Protein AF-A0A924Z2R4-F1 (afdb_monomer_lite)

Secondary structure (DSSP, 8-state):
------SHHHHHHHHHHHHHHHHHHHHHHTT-HHHHHHHHHHHHHH-TT-TTHHHHHHHHHHHHS---PPPSSHHHHHHHHHHIIIIIHHHHHHHH-HHHHHHHHHHHHHHHHHH-

Foldseek 3Di:
DDDPPDDDVVVVLVVLLVVLLVQLVVCLLVLPLVSNVVSLVVSCVSCVPDPLSQLSVLSSVLSVPLDLDADPDPVVLVVVVVSCVPRNQVSLCVRVNDPSSVVSCVVSVVSSVVRD

Structure (mmCIF, N/CA/C/O backbone):
data_AF-A0A924Z2R4-F1
#
_entry.id   AF-A0A924Z2R4-F1
#
loop_
_atom_site.group_PDB
_atom_site.id
_atom_site.type_symbol
_atom_site.label_atom_id
_atom_site.label_alt_id
_atom_site.label_comp_id
_atom_site.label_asym_id
_atom_site.label_entity_id
_atom_site.label_seq_id
_atom_site.pdbx_PDB_ins_code
_atom_site.Cartn_x
_atom_site.Cartn_y
_atom_site.Cartn_z
_atom_site.occupancy
_atom_site.B_iso_or_equiv
_atom_site.auth_seq_id
_atom_site.auth_comp_id
_atom_site.auth_asym_id
_atom_site.auth_atom_id
_atom_site.pdbx_PDB_model_num
ATOM 1 N N . MET A 1 1 ? -16.641 14.260 45.216 1.00 53.16 1 MET A N 1
ATOM 2 C CA . MET A 1 1 ? -17.161 14.234 43.831 1.00 53.16 1 MET A CA 1
ATOM 3 C C . MET A 1 1 ? -16.598 12.994 43.148 1.00 53.16 1 MET A C 1
ATOM 5 O O . MET A 1 1 ? -15.394 12.805 43.283 1.00 53.16 1 MET A O 1
ATOM 9 N N . PRO A 1 2 ? -17.401 12.115 42.521 1.00 50.56 2 PRO A N 1
ATOM 10 C CA . PRO A 1 2 ? -16.863 10.965 41.797 1.00 50.56 2 PRO A CA 1
ATOM 11 C C . PRO A 1 2 ? -16.263 11.402 40.448 1.00 50.56 2 PRO A C 1
ATOM 13 O O . PRO A 1 2 ? -16.670 12.413 39.879 1.00 50.56 2 PRO A O 1
ATOM 16 N N . ALA A 1 3 ? -15.245 10.664 40.002 1.00 57.78 3 ALA A N 1
ATOM 17 C CA . ALA A 1 3 ? -14.385 10.955 38.855 1.00 57.78 3 ALA A CA 1
ATOM 18 C C . ALA A 1 3 ? -15.128 10.965 37.501 1.00 57.78 3 ALA A C 1
ATOM 20 O O . ALA A 1 3 ? -16.117 10.244 37.351 1.00 57.78 3 ALA A O 1
ATOM 21 N N . PRO A 1 4 ? -14.634 11.700 36.483 1.00 51.69 4 PRO A N 1
ATOM 22 C CA . PRO A 1 4 ? -15.097 11.512 35.115 1.00 51.69 4 PRO A CA 1
ATOM 23 C C . PRO A 1 4 ? -14.613 10.149 34.596 1.00 51.69 4 PRO A C 1
ATOM 25 O O . PRO A 1 4 ? -13.437 9.952 34.295 1.00 51.69 4 PRO A O 1
ATOM 28 N N . ALA A 1 5 ? -15.529 9.188 34.507 1.00 61.00 5 ALA A N 1
ATOM 29 C CA . ALA A 1 5 ? -15.317 7.915 33.831 1.00 61.00 5 ALA A CA 1
ATOM 30 C C . ALA A 1 5 ? -15.583 8.080 32.325 1.00 61.00 5 ALA A C 1
ATOM 32 O O . ALA A 1 5 ? -16.685 7.801 31.875 1.00 61.00 5 ALA A O 1
ATOM 33 N N . ALA A 1 6 ? -14.605 8.582 31.566 1.00 64.31 6 ALA A N 1
ATOM 34 C CA . ALA A 1 6 ? -14.560 8.494 30.096 1.00 64.31 6 ALA A CA 1
ATOM 35 C C . ALA A 1 6 ? -13.223 9.059 29.578 1.00 64.31 6 ALA A C 1
ATOM 37 O O . ALA A 1 6 ? -13.102 10.268 29.386 1.00 64.31 6 ALA A O 1
ATOM 38 N N . PRO A 1 7 ? -12.165 8.229 29.501 1.00 58.59 7 PRO A N 1
ATOM 39 C CA . PRO A 1 7 ? -11.384 8.212 28.252 1.00 58.59 7 PRO A CA 1
ATOM 40 C C . PRO A 1 7 ? -10.776 6.838 27.901 1.00 58.59 7 PRO A C 1
ATOM 42 O O . PRO A 1 7 ? -9.957 6.737 26.993 1.00 58.59 7 PRO A O 1
ATOM 45 N N . GLN A 1 8 ? -11.101 5.772 28.641 1.00 58.00 8 GLN A N 1
ATOM 46 C CA . GLN A 1 8 ? -10.389 4.498 28.484 1.00 58.00 8 GLN A CA 1
ATOM 47 C C . GLN A 1 8 ? -10.825 3.701 27.247 1.00 58.00 8 GLN A C 1
ATOM 49 O O . GLN A 1 8 ? -9.971 3.073 26.637 1.00 58.00 8 GLN A O 1
ATOM 54 N N . LEU A 1 9 ? -12.099 3.746 26.841 1.00 53.00 9 LEU A N 1
ATOM 55 C CA . LEU A 1 9 ? -12.597 2.975 25.689 1.00 53.00 9 LEU A CA 1
ATOM 56 C C . LEU A 1 9 ? -12.104 3.519 24.339 1.00 53.00 9 LEU A C 1
ATOM 58 O O . LEU A 1 9 ? -11.692 2.723 23.499 1.00 53.00 9 LEU A O 1
ATOM 62 N N . ASP A 1 10 ? -12.007 4.844 24.183 1.00 54.38 10 ASP A N 1
ATOM 63 C CA . ASP A 1 10 ? -11.443 5.460 22.973 1.00 54.38 10 ASP A CA 1
ATOM 64 C C . ASP A 1 10 ? -9.984 5.043 22.735 1.00 54.38 10 ASP A C 1
ATOM 66 O O . ASP A 1 10 ? -9.576 4.851 21.592 1.00 54.38 10 ASP A O 1
ATOM 70 N N . LEU A 1 11 ? -9.187 4.839 23.793 1.00 57.62 11 LEU A N 1
ATOM 71 C CA . LEU A 1 11 ? -7.803 4.373 23.658 1.00 57.62 11 LEU A CA 1
ATOM 72 C C . LEU A 1 11 ? -7.734 2.952 23.074 1.00 57.62 11 LEU A C 1
ATOM 74 O O . LEU A 1 11 ? -6.802 2.637 22.335 1.00 57.62 11 LEU A O 1
ATOM 78 N N . PHE A 1 12 ? -8.711 2.096 23.394 1.00 55.66 12 PHE A N 1
ATOM 79 C CA . PHE A 1 12 ? -8.737 0.712 22.926 1.00 55.66 12 PHE A CA 1
ATOM 80 C C . PHE A 1 12 ? -9.196 0.600 21.470 1.00 55.66 12 PHE A C 1
ATOM 82 O O . PHE A 1 12 ? -8.581 -0.160 20.724 1.00 55.66 12 PHE A O 1
ATOM 89 N N . GLU A 1 13 ? -10.185 1.383 21.031 1.00 56.88 13 GLU A N 1
ATOM 90 C CA . GLU A 1 13 ? -10.566 1.436 19.609 1.00 56.88 13 GLU A CA 1
ATOM 91 C C . GLU A 1 13 ? -9.409 1.954 18.745 1.00 56.88 13 GLU A C 1
ATOM 93 O O . GLU A 1 13 ? -9.003 1.256 17.814 1.00 56.88 13 GLU A O 1
ATOM 98 N N . HIS A 1 14 ? -8.772 3.061 19.160 1.00 60.91 14 HIS A N 1
ATOM 99 C CA . HIS A 1 14 ? -7.554 3.583 18.522 1.00 60.91 14 HIS A CA 1
ATOM 100 C C . HIS A 1 14 ? -6.406 2.562 18.519 1.00 60.91 14 HIS A C 1
ATOM 102 O O . HIS A 1 14 ? -5.597 2.507 17.592 1.00 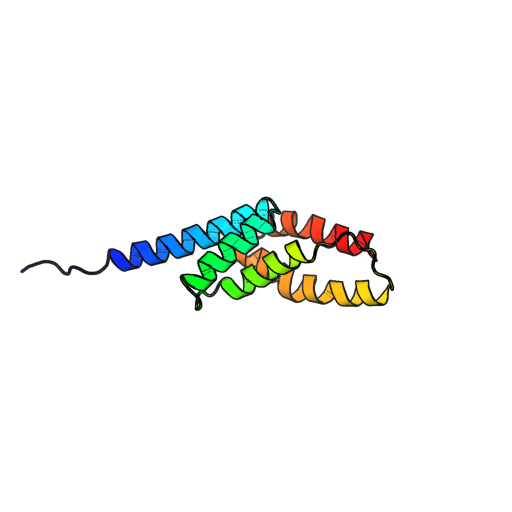60.91 14 HIS A O 1
ATOM 108 N N . SER A 1 15 ? -6.317 1.716 19.550 1.00 70.44 15 SER A N 1
ATOM 109 C CA . SER A 1 15 ? -5.312 0.651 19.601 1.00 70.44 15 SER A CA 1
ATOM 110 C C . SER A 1 15 ? -5.621 -0.501 18.643 1.00 70.44 15 SER A C 1
ATOM 112 O O . SER A 1 15 ? -4.695 -1.071 18.066 1.00 70.44 15 SER A O 1
ATOM 114 N N . GLN A 1 16 ? -6.900 -0.825 18.438 1.00 77.38 16 GLN A N 1
ATOM 115 C CA . GLN A 1 16 ? -7.323 -1.940 17.600 1.00 77.38 16 GLN A CA 1
ATOM 116 C C . GLN A 1 16 ? -7.238 -1.584 16.110 1.00 77.38 16 GLN A C 1
ATOM 118 O O . GLN A 1 16 ? -6.756 -2.405 15.326 1.00 77.38 16 GLN A O 1
ATOM 123 N N . ASP A 1 17 ? -7.602 -0.358 15.714 1.00 79.44 17 ASP A N 1
ATOM 124 C CA . ASP A 1 17 ? -7.342 0.117 14.349 1.00 79.44 17 ASP A CA 1
ATOM 125 C C . ASP A 1 17 ? -5.843 0.235 14.058 1.00 79.44 17 ASP A C 1
ATOM 127 O O . ASP A 1 17 ? -5.390 -0.186 12.992 1.00 79.44 17 ASP A O 1
ATOM 131 N N . SER A 1 18 ? -5.047 0.697 15.028 1.00 80.69 18 SER A N 1
ATOM 132 C CA . SER A 1 18 ? -3.600 0.823 14.868 1.00 80.69 18 SER A CA 1
ATOM 133 C C . SER A 1 18 ? -2.921 -0.540 14.781 1.00 80.69 18 SER A C 1
ATOM 135 O O . SER A 1 18 ? -1.992 -0.704 13.989 1.00 80.69 18 SER A O 1
ATOM 137 N N . MET A 1 19 ? -3.395 -1.533 15.540 1.00 85.94 19 MET A N 1
ATOM 138 C CA . MET A 1 19 ? -2.919 -2.914 15.455 1.00 85.94 19 MET A CA 1
ATOM 139 C C . MET A 1 19 ? -3.235 -3.520 14.087 1.00 85.94 19 MET A C 1
ATOM 141 O O . MET A 1 19 ? -2.320 -3.974 13.408 1.00 85.94 19 MET A O 1
ATOM 145 N N . LEU A 1 20 ? -4.487 -3.437 13.626 1.00 87.50 20 LEU A N 1
ATOM 146 C CA . LEU A 1 20 ? -4.877 -3.957 12.313 1.00 87.50 20 LEU A CA 1
ATOM 147 C C . LEU A 1 20 ? -4.169 -3.228 11.168 1.00 87.50 20 LEU A C 1
ATOM 149 O O . LEU A 1 20 ? -3.752 -3.856 10.196 1.00 87.50 20 LEU A O 1
ATOM 153 N N . ARG A 1 21 ? -3.977 -1.909 11.280 1.00 88.94 21 ARG A N 1
ATOM 154 C CA . ARG A 1 21 ? -3.171 -1.138 10.329 1.00 88.94 21 ARG A CA 1
ATOM 155 C C . ARG A 1 21 ? -1.744 -1.670 10.284 1.00 88.94 21 ARG A C 1
ATOM 157 O O . ARG A 1 21 ? -1.233 -1.920 9.197 1.00 88.94 21 ARG A O 1
ATOM 164 N N . ASN A 1 22 ? -1.113 -1.861 11.439 1.00 87.50 22 ASN A N 1
ATOM 165 C CA . ASN A 1 22 ? 0.242 -2.395 11.515 1.00 87.50 22 ASN A CA 1
ATOM 166 C C . ASN A 1 22 ? 0.325 -3.824 10.964 1.00 87.50 22 ASN A C 1
ATOM 168 O O . ASN A 1 22 ? 1.283 -4.123 10.260 1.00 87.50 22 ASN A O 1
ATOM 172 N N . ASP A 1 23 ? -0.688 -4.663 11.185 1.00 88.69 23 ASP A N 1
ATOM 173 C CA . ASP A 1 23 ? -0.759 -6.010 10.611 1.00 88.69 23 ASP A CA 1
ATOM 174 C C . ASP A 1 23 ? -0.811 -5.970 9.076 1.00 88.69 23 ASP A C 1
ATOM 176 O O . ASP A 1 23 ? -0.123 -6.747 8.409 1.00 88.69 23 ASP A O 1
ATOM 180 N N . VAL A 1 24 ? -1.566 -5.027 8.490 1.00 89.31 24 VAL A N 1
ATOM 181 C CA . VAL A 1 24 ? -1.550 -4.803 7.033 1.00 89.31 24 VAL A CA 1
ATOM 182 C C . VAL A 1 24 ? -0.158 -4.379 6.569 1.00 89.31 24 VAL A C 1
ATOM 184 O O . VAL A 1 24 ? 0.342 -4.919 5.584 1.00 89.31 24 VAL A O 1
ATOM 187 N N . LEU A 1 25 ? 0.485 -3.433 7.260 1.00 88.56 25 LEU A N 1
ATOM 188 C CA . LEU A 1 25 ? 1.823 -2.952 6.897 1.00 88.56 25 LEU A CA 1
ATOM 189 C C . LEU A 1 25 ? 2.876 -4.060 6.992 1.00 88.56 25 LEU A C 1
ATOM 191 O O . LEU A 1 25 ? 3.722 -4.178 6.105 1.00 88.56 25 LEU A O 1
ATOM 195 N N . ASP A 1 26 ? 2.811 -4.898 8.025 1.00 88.81 26 ASP A N 1
ATOM 196 C CA . ASP A 1 26 ? 3.753 -5.998 8.212 1.00 88.81 26 ASP A CA 1
ATOM 197 C C . ASP A 1 26 ? 3.546 -7.090 7.152 1.00 88.81 26 ASP A C 1
ATOM 199 O O . ASP A 1 26 ? 4.509 -7.592 6.567 1.00 88.81 26 A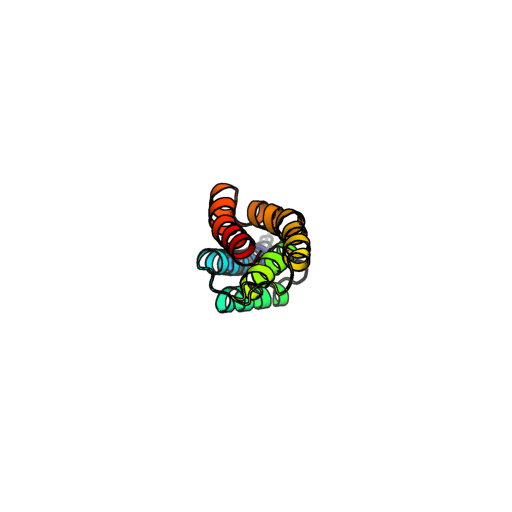SP A O 1
ATOM 203 N N . ALA A 1 27 ? 2.293 -7.387 6.795 1.00 88.56 27 ALA A N 1
ATOM 204 C CA . ALA A 1 27 ? 1.979 -8.269 5.674 1.00 88.56 27 ALA A CA 1
ATOM 205 C C . ALA A 1 27 ? 2.454 -7.698 4.324 1.00 88.56 27 ALA A C 1
ATOM 207 O O . ALA A 1 27 ? 3.030 -8.428 3.513 1.00 88.56 27 ALA A O 1
ATOM 208 N N . LEU A 1 28 ? 2.294 -6.388 4.094 1.00 86.12 28 LEU A N 1
ATOM 209 C CA . LEU A 1 28 ? 2.814 -5.701 2.907 1.00 86.12 28 LEU A CA 1
ATOM 210 C C . LEU A 1 28 ? 4.346 -5.760 2.847 1.00 86.12 28 LEU A C 1
ATOM 212 O O . LEU A 1 28 ? 4.895 -6.045 1.781 1.00 86.12 28 LEU A O 1
ATOM 216 N N . HIS A 1 29 ? 5.041 -5.562 3.971 1.00 84.50 29 HIS A N 1
ATOM 217 C CA . HIS A 1 29 ? 6.496 -5.720 4.062 1.00 84.50 29 HIS A CA 1
ATOM 218 C C . HIS A 1 29 ? 6.954 -7.136 3.722 1.00 84.50 29 HIS A C 1
ATOM 220 O O . HIS A 1 29 ? 7.954 -7.306 3.023 1.00 84.50 29 HIS A O 1
ATOM 226 N N . ARG A 1 30 ? 6.215 -8.145 4.187 1.00 86.44 30 ARG A N 1
ATOM 227 C CA . ARG A 1 30 ? 6.472 -9.559 3.884 1.00 86.44 30 ARG A CA 1
ATOM 228 C C . ARG A 1 30 ? 6.022 -9.962 2.479 1.00 86.44 30 ARG A C 1
ATOM 230 O O . ARG A 1 30 ? 6.307 -11.081 2.066 1.00 86.44 30 ARG A O 1
ATOM 237 N N . ARG A 1 31 ? 5.352 -9.064 1.744 1.00 82.38 31 ARG A N 1
ATOM 238 C CA . ARG A 1 31 ? 4.715 -9.334 0.445 1.00 82.38 31 ARG A CA 1
ATOM 239 C C . ARG A 1 31 ? 3.746 -10.523 0.505 1.00 82.38 31 ARG A C 1
ATOM 241 O O . ARG A 1 31 ? 3.574 -11.236 -0.478 1.00 82.38 31 ARG A O 1
ATOM 248 N N . ASP A 1 32 ? 3.094 -10.714 1.650 1.00 86.06 32 ASP A N 1
ATOM 249 C CA . ASP A 1 32 ? 2.066 -11.735 1.832 1.00 86.06 32 ASP A CA 1
ATOM 250 C C . ASP A 1 32 ? 0.697 -11.155 1.462 1.00 86.06 32 ASP A C 1
ATOM 252 O O . ASP A 1 32 ? 0.022 -10.511 2.269 1.00 86.06 32 ASP A O 1
ATOM 256 N N . THR A 1 3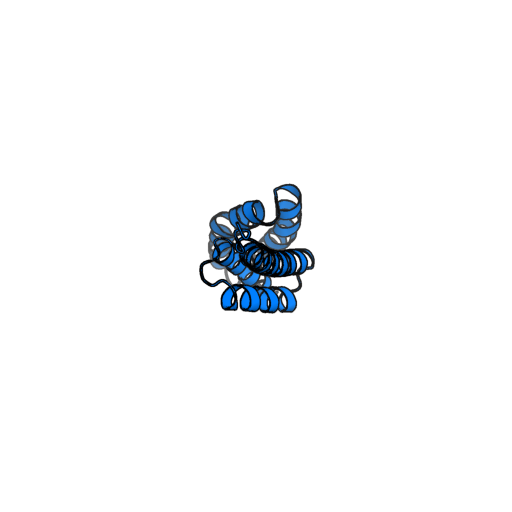3 ? 0.283 -11.391 0.218 1.00 85.50 33 THR A N 1
ATOM 257 C CA . THR A 1 33 ? -0.997 -10.916 -0.318 1.00 85.50 33 THR A CA 1
ATOM 258 C C . THR A 1 33 ? -2.185 -11.397 0.511 1.00 85.50 33 THR A C 1
ATOM 260 O O . THR A 1 33 ? -3.127 -10.639 0.745 1.00 85.50 33 THR A O 1
ATOM 263 N N . ARG A 1 34 ? -2.160 -12.651 0.977 1.00 86.38 34 ARG A N 1
ATOM 264 C CA . ARG A 1 34 ? -3.296 -13.257 1.678 1.00 86.38 34 ARG A CA 1
ATOM 265 C C . ARG A 1 34 ? -3.444 -12.659 3.071 1.00 86.38 34 ARG A C 1
ATOM 267 O O . ARG A 1 34 ? -4.559 -12.306 3.461 1.00 86.38 34 ARG A O 1
ATOM 274 N N . ALA A 1 35 ? -2.334 -12.517 3.794 1.00 88.00 35 ALA A N 1
ATOM 275 C CA . ALA A 1 35 ? -2.322 -11.853 5.090 1.00 88.00 35 ALA A CA 1
ATOM 276 C C . ALA A 1 35 ? -2.728 -10.377 4.957 1.00 88.00 35 ALA A C 1
ATOM 278 O O . ALA A 1 35 ? -3.588 -9.918 5.708 1.00 88.00 35 ALA A O 1
ATOM 279 N N . ALA A 1 36 ? -2.217 -9.667 3.944 1.00 88.44 36 ALA A N 1
ATOM 280 C CA . ALA A 1 36 ? -2.514 -8.252 3.735 1.00 88.44 36 ALA A CA 1
ATOM 281 C C . ALA A 1 36 ? -4.000 -8.012 3.406 1.00 88.44 36 ALA A C 1
ATOM 283 O O . ALA A 1 36 ? -4.633 -7.145 4.005 1.00 88.44 36 ALA A O 1
ATOM 284 N N . GLN A 1 37 ? -4.603 -8.833 2.536 1.00 88.12 37 GLN A N 1
ATOM 285 C CA . GLN A 1 37 ? -6.042 -8.778 2.235 1.00 88.12 37 GLN A CA 1
ATOM 286 C C . GLN A 1 37 ? -6.922 -9.146 3.434 1.00 88.12 37 GLN A C 1
ATOM 288 O O . GLN A 1 37 ? -8.029 -8.625 3.580 1.00 88.12 37 GLN A O 1
ATOM 293 N N . SER A 1 38 ? -6.481 -10.090 4.267 1.00 90.94 38 SER A N 1
ATOM 294 C CA . SER A 1 38 ? -7.224 -10.483 5.467 1.00 90.94 38 SER A CA 1
ATOM 295 C C . SER A 1 38 ? -7.224 -9.360 6.502 1.00 90.94 38 SER A C 1
ATOM 297 O O . SER A 1 38 ? -8.290 -8.969 6.975 1.00 90.94 38 SER A O 1
ATOM 299 N N . ALA A 1 39 ? -6.048 -8.804 6.803 1.00 90.25 39 ALA A N 1
ATOM 300 C CA . ALA A 1 39 ? -5.894 -7.703 7.748 1.00 90.25 39 ALA A CA 1
ATOM 301 C C . ALA A 1 39 ? -6.599 -6.426 7.256 1.00 90.25 39 ALA A C 1
ATOM 303 O O . ALA A 1 39 ? -7.269 -5.754 8.036 1.00 90.25 39 ALA A O 1
ATOM 304 N N . TRP A 1 40 ? -6.551 -6.134 5.950 1.00 91.94 40 TRP A N 1
ATOM 305 C CA . TRP A 1 40 ? -7.230 -4.967 5.382 1.00 91.94 40 TRP A CA 1
ATOM 306 C C . TRP A 1 40 ? -8.752 -5.085 5.486 1.00 91.94 40 TRP A C 1
ATOM 308 O O . TRP A 1 40 ? -9.412 -4.128 5.882 1.00 91.94 40 TRP A O 1
ATOM 318 N N . ARG A 1 41 ? -9.324 -6.267 5.210 1.00 91.62 41 ARG A N 1
ATOM 319 C CA . ARG A 1 41 ? -10.767 -6.501 5.390 1.00 91.62 41 ARG A CA 1
ATOM 320 C C . ARG A 1 41 ? -11.191 -6.387 6.850 1.00 91.62 41 ARG A C 1
ATOM 322 O O . ARG A 1 41 ? -12.257 -5.842 7.118 1.00 91.62 41 ARG A O 1
ATOM 329 N N . ALA A 1 42 ? -10.367 -6.871 7.778 1.00 89.88 42 ALA A N 1
ATOM 330 C CA . ALA A 1 42 ? -10.618 -6.712 9.206 1.00 89.88 42 ALA A CA 1
ATOM 331 C C . ALA A 1 42 ? -10.609 -5.229 9.616 1.00 89.88 42 ALA A C 1
ATOM 333 O O . ALA A 1 42 ? -11.528 -4.787 10.301 1.00 89.88 42 ALA A O 1
ATOM 334 N N . LEU A 1 43 ? -9.640 -4.443 9.129 1.00 87.94 43 LEU A N 1
ATOM 335 C CA . LEU A 1 43 ? -9.591 -2.996 9.361 1.00 87.94 43 LEU A CA 1
ATOM 336 C C . LEU A 1 43 ? -10.799 -2.277 8.745 1.00 87.94 43 LEU A C 1
ATOM 338 O O . LEU A 1 4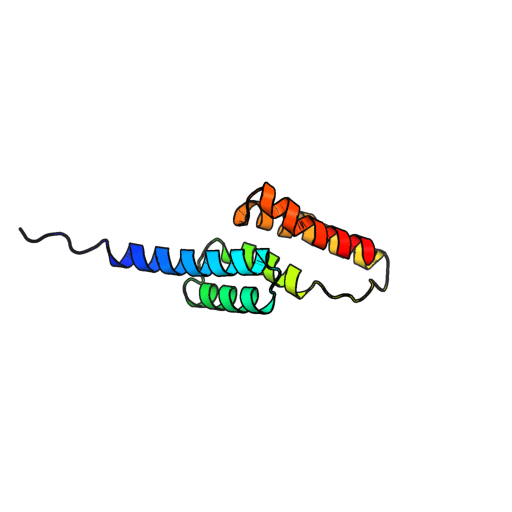3 ? -11.386 -1.414 9.386 1.00 87.94 43 LEU A O 1
ATOM 342 N N . ALA A 1 44 ? -11.203 -2.649 7.528 1.00 89.75 44 ALA A N 1
ATOM 343 C CA . ALA A 1 44 ? -12.353 -2.057 6.845 1.00 89.75 44 ALA A CA 1
ATOM 344 C C . ALA A 1 44 ? -13.679 -2.356 7.557 1.00 89.75 44 ALA A C 1
ATOM 346 O O . ALA A 1 44 ? -14.564 -1.504 7.589 1.00 89.75 44 ALA A O 1
ATOM 347 N N . ALA A 1 45 ? -13.811 -3.550 8.137 1.00 89.06 45 ALA A N 1
ATOM 348 C CA . ALA A 1 45 ? -14.978 -3.929 8.925 1.00 89.06 45 ALA A CA 1
ATOM 349 C C . ALA A 1 45 ? -15.026 -3.201 10.276 1.00 89.06 45 ALA A C 1
ATOM 351 O O . ALA A 1 45 ? -16.107 -2.818 10.715 1.00 89.06 45 ALA A O 1
ATOM 352 N N . LEU A 1 46 ? -13.869 -3.007 10.921 1.00 86.06 46 LEU A N 1
ATOM 353 C CA . LEU A 1 46 ? -13.775 -2.335 12.216 1.00 86.06 46 LEU A CA 1
ATOM 354 C C . LEU A 1 46 ? -13.928 -0.812 12.095 1.00 86.06 46 LEU A C 1
ATOM 356 O O . LEU A 1 46 ? -14.635 -0.197 12.885 1.00 86.06 46 LEU A O 1
ATOM 360 N N . ALA A 1 47 ? -13.274 -0.203 11.107 1.00 83.12 47 ALA A N 1
ATOM 361 C CA . ALA A 1 47 ? -13.181 1.244 10.961 1.00 83.12 47 ALA A CA 1
ATOM 362 C C . ALA A 1 47 ? -13.319 1.663 9.484 1.00 83.12 47 ALA A C 1
ATOM 364 O O . ALA A 1 47 ? -12.350 2.115 8.877 1.00 83.12 47 ALA A O 1
ATOM 365 N N . PRO A 1 48 ? -14.518 1.573 8.876 1.00 83.12 48 PRO A N 1
ATOM 366 C CA . PRO A 1 48 ? -14.727 1.847 7.446 1.00 83.12 48 PRO A CA 1
ATOM 367 C C . PRO A 1 48 ? -14.392 3.289 7.028 1.00 83.12 48 PRO A C 1
ATOM 369 O O . PRO A 1 48 ? -14.122 3.554 5.860 1.00 83.12 48 PRO A O 1
ATOM 372 N N . GLN A 1 49 ? -14.386 4.219 7.986 1.00 82.12 49 GLN A N 1
ATOM 373 C CA . GLN A 1 49 ? -14.055 5.636 7.798 1.00 82.12 49 GLN A CA 1
ATOM 374 C C . GLN A 1 49 ? -12.536 5.902 7.891 1.00 82.12 49 GLN A C 1
ATOM 376 O O . GLN A 1 49 ? -12.097 7.047 7.779 1.00 82.12 49 GLN A O 1
ATOM 381 N N . HIS A 1 50 ? -11.724 4.882 8.191 1.00 84.25 50 HIS A N 1
ATOM 382 C CA . HIS A 1 50 ? -10.323 5.061 8.554 1.00 84.25 50 HIS A CA 1
ATOM 383 C C . HIS A 1 50 ? -9.510 5.609 7.373 1.00 84.25 50 HIS A C 1
ATOM 385 O O . HIS A 1 50 ? -9.430 4.996 6.307 1.00 84.25 50 HIS A O 1
ATOM 391 N N . ALA A 1 51 ? -8.837 6.745 7.579 1.00 83.19 51 ALA A N 1
ATOM 392 C CA . ALA A 1 51 ? -8.180 7.513 6.516 1.00 83.19 51 ALA A CA 1
ATOM 393 C C . ALA A 1 51 ? -7.124 6.720 5.717 1.00 83.19 51 ALA A C 1
ATOM 395 O O . ALA A 1 51 ? -6.892 6.994 4.541 1.00 83.19 51 ALA A O 1
ATOM 396 N N . ALA A 1 52 ? -6.492 5.714 6.332 1.00 84.56 52 ALA A N 1
ATOM 397 C CA . ALA A 1 52 ? -5.503 4.870 5.659 1.00 84.56 52 ALA A CA 1
ATOM 398 C C . ALA A 1 52 ? -6.106 3.788 4.741 1.00 84.56 52 ALA A C 1
ATOM 400 O O . ALA A 1 52 ? -5.365 3.209 3.951 1.00 84.56 52 ALA A O 1
ATOM 401 N N . LEU A 1 53 ? -7.413 3.492 4.811 1.00 85.69 53 LEU A N 1
ATOM 402 C CA . LEU A 1 53 ? -8.004 2.354 4.091 1.00 85.69 53 LEU A CA 1
ATOM 403 C C . LEU A 1 53 ? -7.826 2.440 2.580 1.00 85.69 53 LEU A C 1
ATOM 405 O O . LEU A 1 53 ? -7.477 1.436 1.965 1.00 85.69 53 LEU A O 1
ATOM 409 N N . ALA A 1 54 ? -8.020 3.626 2.000 1.00 82.56 54 ALA A N 1
ATOM 410 C CA . ALA A 1 54 ? -7.857 3.840 0.565 1.00 82.56 54 ALA A CA 1
ATOM 411 C C . ALA A 1 54 ? -6.400 3.626 0.123 1.00 82.56 54 ALA A C 1
ATOM 413 O O . ALA A 1 54 ? -6.143 2.950 -0.870 1.00 82.56 54 ALA A O 1
ATOM 414 N N . ALA A 1 55 ? -5.437 4.143 0.894 1.00 83.50 55 ALA A N 1
ATOM 415 C CA . ALA A 1 55 ? -4.016 3.961 0.609 1.00 83.50 55 ALA A CA 1
ATOM 416 C C . ALA A 1 55 ? -3.591 2.490 0.753 1.00 83.50 55 ALA A C 1
ATOM 418 O O . ALA A 1 55 ? -2.881 1.963 -0.100 1.00 83.50 55 ALA A O 1
ATOM 419 N N . LEU A 1 56 ? -4.057 1.809 1.803 1.00 86.38 56 LEU A N 1
ATOM 420 C CA . LEU A 1 56 ? -3.769 0.393 2.025 1.00 86.38 56 LEU A CA 1
ATOM 421 C C . LEU A 1 56 ? -4.412 -0.498 0.957 1.00 86.38 56 LEU A C 1
ATOM 423 O O . LEU A 1 56 ? -3.763 -1.436 0.507 1.00 86.38 56 LEU A O 1
ATOM 427 N N . ALA A 1 57 ? -5.629 -0.180 0.506 1.00 86.12 57 ALA A N 1
ATOM 428 C CA . ALA A 1 57 ? -6.297 -0.906 -0.574 1.00 86.12 57 ALA A CA 1
ATOM 429 C C . ALA A 1 57 ? -5.448 -0.888 -1.851 1.00 86.12 57 ALA A C 1
ATOM 431 O O . ALA A 1 57 ? -5.147 -1.940 -2.399 1.00 86.12 57 ALA A O 1
ATOM 432 N N . VAL A 1 58 ? -4.948 0.289 -2.249 1.00 84.56 58 VAL A N 1
ATOM 433 C CA . VAL A 1 58 ? -4.065 0.438 -3.418 1.00 84.56 58 VAL A CA 1
ATOM 434 C C . VAL A 1 58 ? -2.810 -0.437 -3.303 1.00 84.56 58 VAL A C 1
ATOM 436 O O . VAL A 1 58 ? -2.414 -1.082 -4.275 1.00 84.56 58 VAL A O 1
ATOM 439 N N . LEU A 1 59 ? -2.178 -0.489 -2.126 1.00 83.38 59 LEU A N 1
ATOM 440 C CA . LEU A 1 59 ? -0.976 -1.303 -1.904 1.00 83.38 59 LEU A CA 1
ATOM 441 C C . LEU A 1 59 ? -1.281 -2.807 -1.952 1.00 83.38 59 LEU A C 1
ATOM 443 O O . LEU A 1 59 ? -0.533 -3.567 -2.570 1.00 83.38 59 LEU A O 1
ATOM 447 N N . VAL A 1 60 ? -2.387 -3.229 -1.334 1.00 86.00 60 VAL A N 1
ATOM 448 C CA . VAL A 1 60 ? -2.847 -4.624 -1.316 1.00 86.00 60 VAL A CA 1
ATOM 449 C C . VAL A 1 60 ? -3.253 -5.089 -2.714 1.00 86.00 60 VAL A C 1
ATOM 451 O O . VAL A 1 60 ? -2.836 -6.167 -3.136 1.00 86.00 60 VAL A O 1
ATOM 454 N N . ASP A 1 61 ? -3.996 -4.271 -3.456 1.00 82.25 61 ASP A N 1
ATOM 455 C CA . ASP A 1 61 ? -4.415 -4.567 -4.825 1.00 82.25 61 ASP A CA 1
ATOM 456 C C . ASP A 1 61 ? -3.214 -4.644 -5.765 1.00 82.25 61 ASP A C 1
ATOM 458 O O . ASP A 1 61 ? -3.142 -5.549 -6.589 1.00 82.25 61 ASP A O 1
ATOM 462 N N . THR A 1 62 ? -2.220 -3.766 -5.603 1.00 81.06 62 THR A N 1
ATOM 463 C CA . THR A 1 62 ? -0.972 -3.829 -6.384 1.00 81.06 62 THR A CA 1
ATOM 464 C C . THR A 1 62 ? -0.205 -5.119 -6.104 1.00 81.06 62 THR A C 1
ATOM 466 O O . THR A 1 62 ? 0.316 -5.748 -7.023 1.00 81.06 62 THR A O 1
ATOM 469 N N . LEU A 1 63 ? -0.156 -5.542 -4.838 1.00 82.06 63 LEU A N 1
ATOM 470 C CA . LEU A 1 63 ? 0.486 -6.793 -4.447 1.00 82.06 63 LEU A CA 1
ATOM 471 C C . LEU A 1 63 ? -0.292 -8.024 -4.949 1.00 82.06 63 LEU A C 1
ATOM 473 O O . LEU A 1 63 ? 0.317 -9.029 -5.301 1.00 82.06 63 LEU A O 1
ATOM 477 N N . ALA A 1 64 ? -1.622 -7.950 -5.018 1.00 77.81 64 ALA A N 1
ATOM 478 C CA . ALA A 1 64 ? -2.472 -9.007 -5.567 1.00 77.81 64 ALA A CA 1
ATOM 479 C C . ALA A 1 64 ? -2.424 -9.077 -7.101 1.00 77.81 64 ALA A C 1
ATOM 481 O O . ALA A 1 64 ? -2.466 -10.162 -7.678 1.00 77.81 64 ALA A O 1
ATOM 482 N N . ALA A 1 65 ? -2.305 -7.923 -7.758 1.00 72.44 65 ALA A N 1
ATOM 483 C CA . ALA A 1 65 ? -2.199 -7.778 -9.205 1.00 72.44 65 ALA A CA 1
ATOM 484 C C . ALA A 1 65 ? -0.785 -8.044 -9.740 1.00 72.44 65 ALA A C 1
ATOM 486 O O . ALA A 1 65 ? -0.591 -8.040 -10.957 1.00 72.44 65 ALA A O 1
ATOM 487 N N . ALA A 1 66 ? 0.194 -8.293 -8.862 1.00 66.44 66 ALA A N 1
ATOM 488 C CA . ALA A 1 66 ? 1.531 -8.766 -9.207 1.00 66.44 66 ALA A CA 1
ATOM 489 C C . ALA A 1 66 ? 1.461 -10.190 -9.792 1.00 66.44 66 ALA A C 1
ATOM 491 O O . ALA A 1 66 ? 1.845 -11.175 -9.170 1.00 66.44 66 ALA A O 1
ATOM 492 N N . THR A 1 67 ? 0.899 -10.305 -10.991 1.00 60.12 67 THR A N 1
ATOM 493 C CA . THR A 1 67 ? 0.836 -11.535 -11.778 1.00 60.12 67 THR A CA 1
ATOM 494 C C . THR A 1 67 ? 2.108 -11.653 -12.621 1.00 60.12 67 THR A C 1
ATOM 496 O O . THR A 1 67 ? 2.608 -10.645 -13.119 1.00 60.12 67 THR A O 1
ATOM 499 N N . ASP A 1 68 ? 2.601 -12.867 -12.852 1.00 59.47 68 ASP A N 1
ATOM 500 C CA . ASP A 1 68 ? 3.753 -13.120 -13.741 1.00 59.47 68 ASP A CA 1
ATOM 501 C C . ASP A 1 68 ? 3.392 -13.111 -15.237 1.00 59.47 68 ASP A C 1
ATOM 503 O O . ASP A 1 68 ? 4.222 -13.405 -16.092 1.00 59.47 68 ASP A O 1
ATOM 507 N N . THR A 1 69 ? 2.149 -12.783 -15.595 1.00 56.59 69 THR A N 1
ATOM 508 C CA . THR A 1 69 ? 1.721 -12.798 -16.996 1.00 56.59 69 THR A CA 1
ATOM 509 C C . THR A 1 69 ? 2.429 -11.687 -17.779 1.00 56.59 69 THR A C 1
ATOM 511 O O . THR A 1 69 ? 2.244 -10.522 -17.435 1.00 56.59 69 THR A O 1
ATOM 514 N N . PRO A 1 70 ? 3.184 -11.973 -18.852 1.00 58.56 70 PRO A N 1
ATOM 515 C CA . PRO A 1 70 ? 3.804 -10.934 -19.676 1.00 58.56 70 PRO A CA 1
ATOM 516 C C . PRO A 1 70 ? 2.759 -9.949 -20.214 1.00 58.56 70 PRO A C 1
ATOM 518 O O . PRO A 1 70 ? 1.614 -10.338 -20.477 1.00 58.56 70 PRO A O 1
ATOM 521 N N . PHE A 1 71 ? 3.111 -8.670 -20.398 1.00 60.09 71 PHE A N 1
ATOM 522 C CA . PHE A 1 71 ? 2.203 -7.774 -21.112 1.00 60.09 71 PHE A CA 1
ATOM 523 C C . PHE A 1 71 ? 2.112 -8.235 -22.569 1.00 60.09 71 PHE A C 1
ATOM 525 O O . PHE A 1 71 ? 3.115 -8.318 -23.265 1.00 60.09 71 PHE A O 1
ATOM 532 N N . SER A 1 72 ? 0.902 -8.507 -23.067 1.00 60.69 72 SER A N 1
ATOM 533 C CA . SER A 1 72 ? 0.739 -8.908 -24.473 1.00 60.69 72 SER A CA 1
ATOM 534 C C . SER A 1 72 ? 1.125 -7.803 -25.463 1.00 60.69 72 SER A C 1
ATOM 536 O O . SER A 1 72 ? 1.316 -8.098 -26.636 1.00 60.69 72 SER A O 1
ATOM 538 N N . HIS A 1 73 ? 1.202 -6.540 -25.019 1.00 59.12 73 HIS A N 1
ATOM 539 C CA . HIS A 1 73 ? 1.535 -5.396 -25.866 1.00 59.12 73 HIS A CA 1
ATOM 540 C C . HIS A 1 73 ? 2.297 -4.306 -25.084 1.00 59.12 73 HIS A C 1
ATOM 542 O O . HIS A 1 73 ? 1.910 -4.006 -23.952 1.00 59.12 73 HIS A O 1
ATOM 548 N N . PRO A 1 74 ? 3.252 -3.589 -25.711 1.00 56.69 74 PRO A N 1
ATOM 549 C CA . PRO A 1 74 ? 4.000 -2.481 -25.090 1.00 56.69 74 PRO A CA 1
ATOM 550 C C . PRO A 1 74 ? 3.108 -1.351 -24.541 1.00 56.69 74 PRO A C 1
ATOM 552 O O . PRO A 1 74 ? 3.436 -0.674 -23.567 1.00 56.69 74 PRO A O 1
ATOM 555 N N . ARG A 1 75 ? 1.915 -1.165 -25.126 1.00 59.31 75 ARG A N 1
ATOM 556 C CA . ARG A 1 75 ? 0.913 -0.197 -24.649 1.00 59.31 75 ARG A CA 1
ATOM 557 C C . ARG A 1 75 ? 0.312 -0.579 -23.292 1.00 59.31 75 ARG A C 1
ATOM 559 O O . ARG A 1 75 ? -0.193 0.295 -22.595 1.00 59.31 75 ARG A O 1
ATOM 566 N N . ALA A 1 76 ? 0.320 -1.858 -22.922 1.00 60.03 76 ALA A N 1
ATOM 567 C CA . ALA A 1 76 ? -0.156 -2.310 -21.617 1.00 60.03 76 ALA A CA 1
ATOM 568 C C . ALA A 1 76 ? 0.862 -1.984 -20.512 1.00 60.03 76 ALA A C 1
ATOM 570 O O . ALA A 1 76 ? 0.457 -1.542 -19.441 1.00 60.03 76 ALA A O 1
ATOM 571 N N . ALA A 1 77 ? 2.164 -2.055 -20.807 1.00 56.09 77 ALA A N 1
ATOM 572 C CA . ALA A 1 77 ? 3.210 -1.576 -19.904 1.00 56.09 77 ALA A CA 1
ATOM 573 C C . ALA A 1 77 ? 3.109 -0.059 -19.667 1.00 56.09 77 ALA A C 1
ATOM 575 O O . ALA A 1 77 ? 3.067 0.398 -18.526 1.00 56.09 77 ALA A O 1
ATOM 576 N N . ALA A 1 78 ? 2.946 0.726 -20.740 1.00 58.53 78 ALA A N 1
ATOM 577 C CA . ALA A 1 78 ? 2.773 2.179 -20.649 1.00 58.53 78 ALA A CA 1
ATOM 578 C C . ALA A 1 78 ? 1.491 2.612 -19.906 1.00 58.53 78 ALA A C 1
ATOM 580 O O . ALA A 1 78 ? 1.439 3.719 -19.377 1.00 58.53 78 ALA A O 1
ATOM 581 N N . GLN A 1 79 ? 0.464 1.756 -19.847 1.00 62.59 79 GLN A N 1
ATOM 582 C CA . GLN A 1 79 ? -0.764 1.991 -19.074 1.00 62.59 79 GLN A CA 1
ATOM 583 C C . GLN A 1 79 ? -0.660 1.527 -17.612 1.00 62.59 79 GLN A C 1
ATOM 585 O O . GLN A 1 79 ? -1.419 2.012 -16.777 1.00 62.59 79 GLN A O 1
ATOM 590 N N . ALA A 1 80 ? 0.283 0.637 -17.287 1.00 60.69 80 ALA A N 1
ATOM 591 C CA . ALA A 1 80 ? 0.521 0.148 -15.928 1.00 60.69 80 ALA A CA 1
ATOM 592 C C . ALA A 1 80 ? 1.469 1.052 -15.113 1.00 60.69 80 ALA A C 1
ATOM 594 O O . ALA A 1 80 ? 1.345 1.126 -13.890 1.00 60.69 80 ALA A O 1
ATOM 595 N N . SER A 1 81 ? 2.384 1.781 -15.766 1.00 63.16 81 SER A N 1
ATOM 596 C CA . SER A 1 81 ? 3.311 2.714 -15.095 1.00 63.16 81 SER A CA 1
ATOM 597 C C . SER A 1 81 ? 2.642 3.920 -14.401 1.00 63.16 81 SER A C 1
ATOM 599 O O . SER A 1 81 ? 3.051 4.252 -13.286 1.00 63.16 81 SER A O 1
ATOM 601 N N . PRO A 1 82 ? 1.629 4.598 -14.989 1.00 63.75 82 PRO A N 1
ATOM 602 C CA . PRO A 1 82 ? 1.002 5.774 -14.377 1.00 63.75 82 PRO A CA 1
ATOM 603 C C . PRO A 1 82 ? 0.283 5.482 -13.048 1.00 63.75 82 PRO A C 1
ATOM 605 O O . PRO A 1 82 ? 0.520 6.226 -12.097 1.00 63.75 82 PRO A O 1
ATOM 608 N N . PRO A 1 83 ? -0.519 4.403 -12.908 1.00 66.62 83 PRO A N 1
ATOM 609 C CA . PRO A 1 83 ? -1.115 4.024 -11.625 1.00 66.62 83 PRO A CA 1
ATOM 610 C C . PRO A 1 83 ? -0.072 3.776 -10.526 1.00 66.62 83 PRO A C 1
ATOM 612 O O . PRO A 1 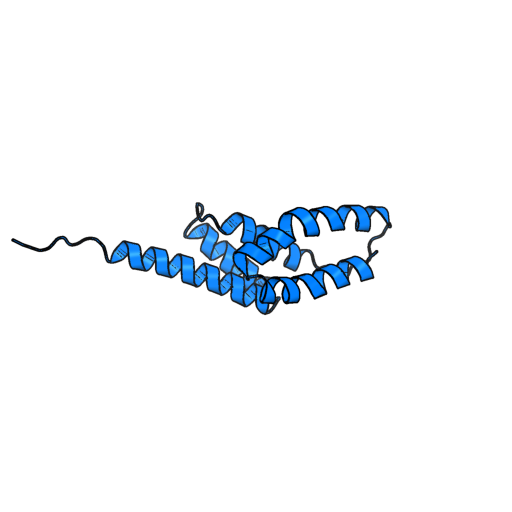83 ? -0.254 4.198 -9.381 1.00 66.62 83 PRO A O 1
ATOM 615 N N . LEU A 1 84 ? 1.055 3.148 -10.878 1.00 68.25 84 LEU A N 1
ATOM 616 C CA . LEU A 1 84 ? 2.125 2.838 -9.929 1.00 68.25 84 LEU A CA 1
ATOM 617 C C . LEU A 1 84 ? 2.866 4.107 -9.458 1.00 68.25 84 LEU A C 1
ATOM 619 O O . LEU A 1 84 ? 3.180 4.263 -8.274 1.00 68.25 84 LEU A O 1
ATOM 623 N N . ALA A 1 85 ? 3.085 5.066 -10.359 1.00 71.19 85 ALA A N 1
ATOM 624 C CA . ALA A 1 85 ? 3.692 6.353 -10.023 1.00 71.19 85 ALA A CA 1
ATOM 625 C C . ALA A 1 85 ? 2.744 7.283 -9.242 1.00 71.19 85 ALA A C 1
ATOM 627 O O . ALA A 1 85 ? 3.174 7.949 -8.305 1.00 71.19 85 ALA A O 1
ATOM 628 N N . GLN A 1 86 ? 1.464 7.343 -9.620 1.00 76.19 86 GLN A N 1
ATOM 629 C CA . GLN A 1 86 ? 0.536 8.369 -9.127 1.00 76.19 86 GLN A CA 1
ATOM 630 C C . GLN A 1 86 ? -0.267 7.949 -7.893 1.00 76.19 86 GLN A C 1
ATOM 632 O O . GLN A 1 86 ? -0.638 8.815 -7.107 1.00 76.19 86 GLN A O 1
ATOM 637 N N . ALA A 1 87 ? -0.527 6.653 -7.698 1.00 77.56 87 ALA A N 1
ATOM 638 C CA . ALA A 1 87 ? -1.307 6.160 -6.560 1.00 77.56 87 ALA A CA 1
ATOM 639 C C . ALA A 1 87 ? -0.454 5.327 -5.593 1.00 77.56 87 ALA A C 1
ATOM 641 O O . ALA A 1 87 ? -0.452 5.573 -4.388 1.00 77.56 87 ALA A O 1
ATOM 642 N N . VAL A 1 88 ? 0.319 4.373 -6.119 1.00 77.94 88 VAL A N 1
ATOM 643 C CA . VAL A 1 88 ? 1.063 3.401 -5.297 1.00 77.94 88 VAL A CA 1
ATOM 644 C C . VAL A 1 88 ? 2.264 4.046 -4.604 1.00 77.94 88 VAL A C 1
ATOM 646 O O . VAL A 1 88 ? 2.481 3.828 -3.415 1.00 77.94 88 VAL A O 1
ATOM 649 N N . THR A 1 89 ? 3.027 4.877 -5.316 1.00 80.25 89 THR A N 1
ATOM 650 C CA . THR A 1 89 ? 4.207 5.563 -4.761 1.00 80.25 89 THR A CA 1
ATOM 651 C C . THR A 1 89 ? 3.867 6.496 -3.585 1.00 80.25 89 THR A C 1
ATOM 653 O O . THR A 1 89 ? 4.460 6.321 -2.518 1.00 80.25 89 THR A O 1
ATOM 656 N N . PRO A 1 90 ? 2.910 7.443 -3.692 1.00 80.75 90 PRO A N 1
ATOM 657 C CA . PRO A 1 90 ? 2.543 8.286 -2.552 1.00 80.75 90 PRO A CA 1
ATOM 658 C C . PRO A 1 90 ? 1.892 7.493 -1.411 1.00 80.75 90 PRO A C 1
ATOM 660 O O . PRO A 1 90 ? 2.161 7.792 -0.249 1.00 80.75 90 PRO A O 1
ATOM 663 N N . ALA A 1 91 ? 1.106 6.450 -1.708 1.00 80.50 91 ALA A N 1
ATOM 664 C CA . ALA A 1 91 ? 0.542 5.573 -0.680 1.00 80.50 91 ALA A CA 1
ATOM 665 C C . ALA A 1 91 ? 1.636 4.824 0.099 1.00 80.50 91 ALA A C 1
ATOM 667 O O . ALA A 1 91 ? 1.609 4.796 1.330 1.00 80.50 91 ALA A O 1
ATOM 668 N N . ALA A 1 92 ? 2.635 4.276 -0.599 1.00 81.50 92 ALA A N 1
ATOM 669 C CA . ALA A 1 92 ? 3.771 3.601 0.019 1.00 81.50 92 ALA A CA 1
ATOM 670 C C . ALA A 1 92 ? 4.578 4.568 0.896 1.00 81.50 92 ALA A C 1
ATOM 672 O O . ALA A 1 92 ? 4.916 4.231 2.027 1.00 81.50 92 ALA A O 1
ATOM 673 N N . LEU A 1 93 ? 4.841 5.787 0.414 1.00 84.12 93 LEU A N 1
ATOM 674 C CA . LEU A 1 93 ? 5.541 6.814 1.191 1.00 84.12 93 LEU A CA 1
ATOM 675 C C . LEU A 1 93 ? 4.766 7.214 2.452 1.00 84.12 93 LEU A C 1
ATOM 677 O O . LEU A 1 93 ? 5.368 7.312 3.520 1.00 84.12 93 LEU A O 1
ATOM 681 N N . ALA A 1 94 ? 3.450 7.406 2.340 1.00 83.44 94 ALA A N 1
ATOM 682 C CA . ALA A 1 94 ? 2.598 7.810 3.455 1.00 83.44 94 ALA A CA 1
ATOM 683 C C . ALA A 1 94 ? 2.439 6.716 4.524 1.00 83.44 94 ALA A C 1
ATOM 685 O O . ALA A 1 94 ? 2.296 7.038 5.699 1.00 83.44 94 ALA A O 1
ATOM 686 N N . GLN A 1 95 ? 2.443 5.440 4.127 1.00 83.50 95 GLN A N 1
ATOM 687 C CA . GLN A 1 95 ? 2.137 4.320 5.023 1.00 83.50 95 GLN A CA 1
ATOM 688 C C . GLN A 1 95 ? 3.375 3.569 5.534 1.00 83.50 95 GLN A C 1
ATOM 690 O O . GLN A 1 95 ? 3.391 3.128 6.678 1.00 83.50 95 GLN A O 1
ATOM 695 N N . LEU A 1 96 ? 4.420 3.428 4.714 1.00 79.25 96 LEU A N 1
ATOM 696 C CA . LEU A 1 96 ? 5.629 2.661 5.050 1.00 79.25 96 LEU A CA 1
ATOM 697 C C . LEU A 1 96 ? 6.807 3.574 5.435 1.00 79.25 96 LEU A C 1
ATOM 699 O O . LEU A 1 96 ? 7.758 3.132 6.077 1.00 79.25 96 LEU A O 1
ATOM 703 N N . GLY A 1 97 ? 6.765 4.850 5.040 1.00 82.31 97 GLY A N 1
ATOM 704 C CA . GLY A 1 97 ? 7.886 5.783 5.163 1.00 82.31 97 GLY A CA 1
ATOM 705 C C . GLY A 1 97 ? 8.939 5.607 4.060 1.00 82.31 97 GLY A C 1
ATOM 706 O O . GLY A 1 97 ? 9.027 4.571 3.406 1.00 82.31 97 GLY A O 1
ATOM 707 N N . ALA A 1 98 ? 9.766 6.634 3.837 1.00 79.88 98 ALA A N 1
ATOM 708 C CA . ALA A 1 98 ? 10.614 6.759 2.641 1.00 79.88 98 ALA A CA 1
ATOM 709 C C . ALA A 1 98 ? 11.553 5.563 2.368 1.00 79.88 98 ALA A C 1
ATOM 711 O O . ALA A 1 98 ? 11.648 5.087 1.231 1.00 79.88 98 ALA A O 1
ATOM 712 N N . ALA A 1 99 ? 12.225 5.052 3.404 1.00 79.94 99 ALA A N 1
ATOM 713 C CA . ALA A 1 99 ? 13.181 3.954 3.267 1.00 79.94 99 ALA A CA 1
ATOM 714 C C . ALA A 1 99 ? 12.488 2.618 2.943 1.00 79.94 99 ALA A C 1
ATOM 716 O O . ALA A 1 99 ? 12.897 1.902 2.027 1.00 79.94 99 ALA A O 1
ATOM 717 N N . ALA A 1 100 ? 11.410 2.293 3.661 1.00 78.50 100 ALA A N 1
ATOM 718 C CA . ALA A 1 100 ? 10.674 1.053 3.445 1.00 78.50 100 ALA A CA 1
ATOM 719 C C . ALA A 1 100 ? 9.850 1.091 2.149 1.00 78.50 100 ALA A C 1
ATOM 721 O O . ALA A 1 100 ? 9.823 0.098 1.423 1.00 78.50 100 ALA A O 1
ATOM 722 N N . ALA A 1 101 ? 9.279 2.249 1.801 1.00 82.88 101 ALA A N 1
ATOM 723 C CA . ALA A 1 101 ? 8.588 2.472 0.536 1.00 82.88 101 ALA A CA 1
ATOM 724 C C . ALA A 1 101 ? 9.505 2.205 -0.662 1.00 82.88 101 ALA A C 1
ATOM 726 O O . ALA A 1 101 ? 9.133 1.452 -1.555 1.00 82.88 101 ALA A O 1
ATOM 727 N N . SER A 1 102 ? 10.731 2.743 -0.657 1.00 82.44 102 SER A N 1
ATOM 728 C CA . SER A 1 102 ? 11.708 2.502 -1.731 1.00 82.44 102 SER A CA 1
ATOM 729 C C . SER A 1 102 ? 12.012 1.010 -1.903 1.00 82.44 102 SER A C 1
ATOM 731 O O . SER A 1 102 ? 12.009 0.492 -3.020 1.00 82.44 102 SER A O 1
ATOM 733 N N . ARG A 1 103 ? 12.207 0.292 -0.788 1.00 83.69 103 ARG A N 1
ATOM 734 C CA . ARG A 1 103 ? 12.476 -1.153 -0.795 1.00 83.69 103 ARG A CA 1
ATOM 735 C C . ARG A 1 103 ? 11.278 -1.974 -1.276 1.00 83.69 103 ARG A C 1
ATOM 737 O O . ARG A 1 103 ? 11.469 -2.998 -1.923 1.00 83.69 103 ARG A O 1
ATOM 744 N N . TRP A 1 104 ? 10.061 -1.529 -0.973 1.00 83.94 104 TRP A N 1
ATOM 745 C CA . TRP A 1 104 ? 8.827 -2.193 -1.388 1.00 83.94 104 TRP A CA 1
ATOM 746 C C . TRP A 1 104 ? 8.472 -1.919 -2.856 1.00 83.94 104 TRP A C 1
ATOM 748 O O . TRP A 1 104 ? 8.032 -2.824 -3.561 1.00 83.94 104 TRP A O 1
ATOM 758 N N . LEU A 1 105 ? 8.719 -0.698 -3.339 1.00 83.75 105 LEU A N 1
ATOM 759 C CA . LEU A 1 105 ? 8.469 -0.289 -4.723 1.00 83.75 105 LEU A CA 1
ATOM 760 C C . LEU A 1 105 ? 9.473 -0.900 -5.705 1.00 83.75 105 LEU A C 1
ATOM 762 O O . LEU A 1 105 ? 9.095 -1.194 -6.835 1.00 83.75 105 LEU A O 1
ATOM 766 N N . ALA A 1 106 ? 10.730 -1.118 -5.301 1.00 83.25 106 ALA A N 1
ATOM 767 C CA . ALA A 1 106 ? 11.773 -1.683 -6.161 1.00 83.25 106 ALA A CA 1
ATOM 768 C C . ALA A 1 106 ? 11.360 -2.982 -6.895 1.00 83.25 106 ALA A C 1
ATOM 770 O O . ALA A 1 106 ? 11.461 -3.015 -8.123 1.00 83.25 106 ALA A O 1
ATOM 771 N N . PRO A 1 107 ? 10.850 -4.036 -6.223 1.00 79.81 107 PRO A N 1
ATOM 772 C CA . PRO A 1 107 ? 10.368 -5.234 -6.914 1.00 79.81 107 PRO A CA 1
ATOM 773 C C . PRO A 1 107 ? 9.123 -4.977 -7.777 1.00 79.81 107 PRO A C 1
ATOM 775 O O . PRO A 1 107 ? 8.984 -5.613 -8.817 1.00 79.81 107 PRO A O 1
ATOM 778 N N . CYS A 1 108 ? 8.247 -4.038 -7.402 1.00 78.06 108 CYS A N 1
ATOM 779 C CA . CYS A 1 108 ? 7.071 -3.677 -8.204 1.00 78.06 108 CYS A CA 1
ATOM 780 C C . CYS A 1 108 ? 7.474 -3.002 -9.527 1.00 78.06 108 CYS A C 1
ATOM 782 O O . CYS A 1 108 ? 6.962 -3.359 -10.585 1.00 78.06 108 CYS A O 1
ATOM 784 N N . TRP A 1 109 ? 8.444 -2.082 -9.487 1.00 77.56 109 TRP A N 1
ATOM 785 C CA . TRP A 1 109 ? 9.033 -1.483 -10.687 1.00 77.56 109 TRP A CA 1
ATOM 786 C C . TRP A 1 109 ? 9.780 -2.512 -11.537 1.00 77.56 109 TRP A C 1
ATOM 788 O O . TRP A 1 109 ? 9.680 -2.469 -12.761 1.00 77.56 109 TRP A O 1
ATOM 798 N N . ARG A 1 110 ? 10.489 -3.458 -10.905 1.00 77.38 110 ARG A N 1
ATOM 799 C CA . ARG A 1 110 ? 11.206 -4.520 -11.623 1.00 77.38 110 ARG A CA 1
ATOM 800 C C . ARG A 1 110 ? 10.253 -5.449 -12.372 1.00 77.38 110 ARG A C 1
ATOM 802 O O . ARG A 1 110 ? 10.470 -5.674 -13.552 1.00 77.38 110 ARG A O 1
ATOM 809 N N . GLN A 1 111 ? 9.170 -5.900 -11.736 1.00 73.00 111 GLN A N 1
ATOM 810 C CA . GLN A 1 111 ? 8.129 -6.689 -12.409 1.00 73.00 111 GLN A CA 1
ATOM 811 C C . GLN A 1 111 ? 7.488 -5.928 -13.573 1.00 73.00 111 GLN A C 1
ATOM 813 O O . GLN A 1 111 ? 7.186 -6.514 -14.607 1.00 73.00 111 GLN A O 1
ATOM 818 N N . LEU A 1 112 ? 7.285 -4.618 -13.426 1.00 70.00 112 LEU A N 1
ATOM 819 C CA . LEU A 1 112 ? 6.726 -3.802 -14.499 1.00 70.00 112 LEU A CA 1
ATOM 820 C C . LEU A 1 112 ? 7.693 -3.701 -15.688 1.00 70.00 112 LEU A C 1
ATOM 822 O O . LEU A 1 112 ? 7.257 -3.834 -16.827 1.00 70.00 112 LEU A O 1
ATOM 826 N N . ALA A 1 113 ? 8.992 -3.534 -15.421 1.00 69.88 113 ALA A N 1
ATOM 827 C CA . ALA A 1 113 ? 10.039 -3.521 -16.441 1.00 69.88 113 ALA A CA 1
ATOM 828 C C . ALA A 1 113 ? 10.249 -4.893 -17.107 1.00 69.88 113 ALA A C 1
ATOM 830 O O . ALA A 1 113 ? 10.459 -4.947 -18.309 1.00 69.88 113 ALA A O 1
ATOM 831 N N . GLU A 1 114 ? 10.167 -5.994 -16.352 1.00 68.44 114 GLU A N 1
ATOM 832 C CA . GLU A 1 114 ? 10.301 -7.368 -16.869 1.00 68.44 114 GLU A CA 1
ATOM 833 C C . GLU A 1 114 ? 9.128 -7.775 -1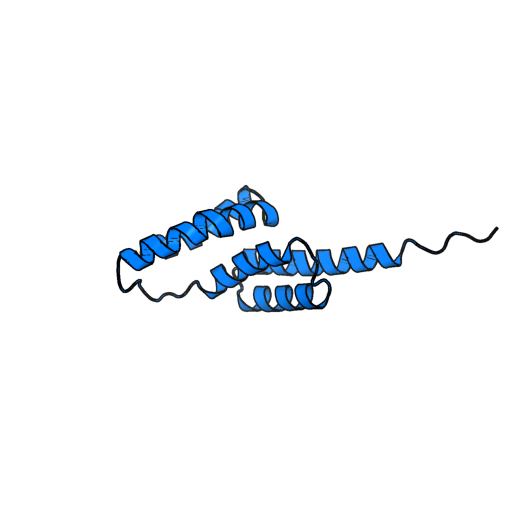7.772 1.00 68.44 114 GLU A C 1
ATOM 835 O O . GLU A 1 114 ? 9.282 -8.624 -18.648 1.00 68.44 114 GLU A O 1
ATOM 840 N N . ARG A 1 115 ? 7.949 -7.180 -17.568 1.00 63.00 115 ARG A N 1
ATOM 841 C CA . ARG A 1 115 ? 6.761 -7.453 -18.382 1.00 63.00 115 ARG A CA 1
ATOM 842 C C . ARG A 1 115 ? 6.659 -6.575 -19.637 1.00 63.00 115 ARG A C 1
ATOM 844 O O . ARG A 1 115 ? 5.811 -6.900 -20.469 1.00 63.00 115 ARG A O 1
ATOM 851 N N . ALA A 1 116 ? 7.400 -5.461 -19.716 1.00 57.84 116 ALA A N 1
ATOM 852 C CA . ALA A 1 116 ? 7.315 -4.432 -20.766 1.00 57.84 116 ALA A CA 1
ATOM 853 C C . ALA A 1 116 ? 8.059 -4.813 -22.050 1.00 57.84 116 ALA A C 1
ATOM 855 O O . ALA A 1 116 ? 7.508 -4.496 -23.131 1.00 57.84 116 ALA A O 1
#

Sequence (116 aa):
MPAPAAPQLDLFEHSQDSMLRNDVLDALHRRDTRAAQSAWRALAALAPQHAALAALAVLVDTLAAATDTPFSHPRAAAQASPPLAQAVTPAALAQLGAAAASRWLAPCWRQLAERA

Radius of gyration: 17.72 Å; chains: 1; bounding box: 30×28×70 Å

pLDDT: mean 75.75, std 11.97, range [50.56, 91.94]